Protein AF-A0A397DT66-F1 (afdb_monomer)

Radius of gyration: 10.69 Å; Cα contacts (8 Å, |Δi|>4): 45; chains: 1; bounding box: 25×25×24 Å

Sequence (62 aa):
MVTAFPGKLLAKHTMALVQLIRQTNHKEELFRCLSLKLVEAPPPAHDKLVFLNEVWSTITRL

Structure (mmCIF, N/CA/C/O backbone):
data_AF-A0A397DT66-F1
#
_entry.id   AF-A0A397DT66-F1
#
loop_
_atom_site.group_PDB
_atom_site.id
_atom_site.type_symbol
_atom_site.label_atom_id
_atom_site.label_alt_id
_atom_site.label_comp_id
_atom_site.label_asym_id
_atom_site.label_entity_id
_atom_site.label_seq_id
_atom_site.pdbx_PDB_ins_code
_atom_site.Cartn_x
_atom_site.Cartn_y
_atom_site.Cartn_z
_atom_site.occupancy
_atom_site.B_iso_or_equiv
_atom_site.auth_seq_id
_atom_site.auth_comp_id
_atom_site.auth_asym_id
_atom_site.auth_atom_id
_atom_site.pdbx_PDB_model_num
ATOM 1 N N . MET A 1 1 ? -2.010 -15.110 -0.308 1.00 51.84 1 MET A N 1
ATOM 2 C CA . MET A 1 1 ? -0.744 -14.649 0.303 1.00 51.84 1 MET A CA 1
ATOM 3 C C . MET A 1 1 ? -0.055 -13.671 -0.648 1.00 51.84 1 MET A C 1
ATOM 5 O O . MET A 1 1 ? 0.511 -14.102 -1.643 1.00 51.84 1 MET A O 1
ATOM 9 N N . VAL A 1 2 ? -0.126 -12.359 -0.384 1.00 55.62 2 VAL A N 1
ATOM 10 C CA . VAL A 1 2 ? 0.548 -11.307 -1.193 1.00 55.62 2 VAL A CA 1
ATOM 11 C C . VAL A 1 2 ? 2.069 -11.541 -1.276 1.00 55.62 2 VAL A C 1
ATOM 13 O O . VAL A 1 2 ? 2.724 -11.138 -2.231 1.00 55.62 2 VAL A O 1
ATOM 16 N N . THR A 1 3 ? 2.620 -12.286 -0.315 1.00 61.94 3 THR A N 1
ATOM 17 C CA . THR A 1 3 ? 4.027 -12.690 -0.225 1.00 61.94 3 THR A CA 1
ATOM 18 C C . THR A 1 3 ? 4.543 -13.510 -1.411 1.00 61.94 3 THR A C 1
ATOM 20 O O . THR A 1 3 ? 5.745 -13.452 -1.673 1.00 61.94 3 THR A O 1
ATOM 23 N N . ALA A 1 4 ? 3.664 -14.221 -2.128 1.00 68.06 4 ALA A N 1
ATOM 24 C CA . ALA A 1 4 ? 4.018 -15.066 -3.271 1.00 68.06 4 ALA A CA 1
ATOM 25 C C . ALA A 1 4 ? 4.199 -14.287 -4.588 1.00 68.06 4 ALA A C 1
ATOM 27 O O . ALA A 1 4 ? 4.752 -14.823 -5.546 1.00 68.06 4 ALA A O 1
ATOM 28 N N . PHE A 1 5 ? 3.744 -13.031 -4.653 1.00 69.44 5 PHE A N 1
ATOM 29 C CA . PHE A 1 5 ? 3.791 -12.243 -5.883 1.00 69.44 5 PHE A CA 1
ATOM 30 C C . PHE A 1 5 ? 5.078 -11.402 -5.978 1.00 69.44 5 PHE A C 1
ATOM 32 O O . PHE A 1 5 ? 5.477 -10.774 -4.991 1.00 69.44 5 PHE A O 1
ATOM 39 N N . PRO A 1 6 ? 5.727 -11.338 -7.158 1.00 74.69 6 PRO A N 1
ATOM 40 C CA . PRO A 1 6 ? 6.884 -10.476 -7.382 1.00 74.69 6 PRO A CA 1
ATOM 41 C C . PRO A 1 6 ? 6.522 -8.999 -7.196 1.00 74.69 6 PRO A C 1
ATOM 43 O O . PRO A 1 6 ? 5.571 -8.512 -7.814 1.00 74.69 6 PRO A O 1
ATOM 46 N N . GLY A 1 7 ? 7.328 -8.255 -6.430 1.00 74.25 7 GLY A N 1
ATOM 47 C CA . GLY A 1 7 ? 7.103 -6.823 -6.180 1.00 74.25 7 GLY A CA 1
ATOM 48 C C . GLY A 1 7 ? 6.944 -6.000 -7.466 1.00 74.25 7 GLY A C 1
ATOM 49 O O . GLY A 1 7 ? 6.084 -5.130 -7.544 1.00 74.25 7 GLY A O 1
ATOM 50 N N . LYS A 1 8 ? 7.688 -6.339 -8.529 1.00 76.88 8 LYS A N 1
ATOM 51 C CA . LYS A 1 8 ? 7.615 -5.659 -9.840 1.00 76.88 8 LYS A CA 1
ATOM 52 C C . LYS A 1 8 ? 6.250 -5.768 -10.525 1.00 76.88 8 LYS A C 1
ATOM 54 O O . LYS A 1 8 ? 5.865 -4.856 -11.252 1.00 76.88 8 LYS A O 1
ATOM 59 N N . LEU A 1 9 ? 5.536 -6.876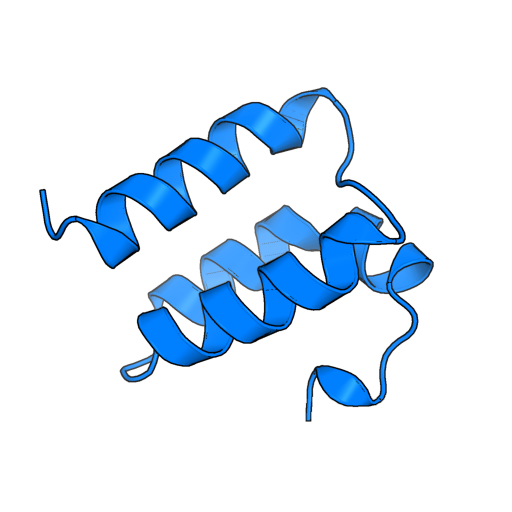 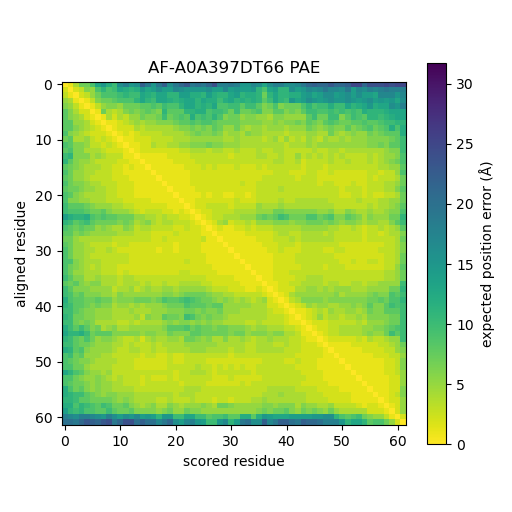-10.322 1.00 78.88 9 LEU A N 1
ATOM 60 C CA . LEU A 1 9 ? 4.182 -7.051 -10.853 1.00 78.88 9 LEU A CA 1
ATOM 61 C C . LEU A 1 9 ? 3.167 -6.321 -9.972 1.00 78.88 9 LEU A C 1
ATOM 63 O O . LEU A 1 9 ? 2.261 -5.676 -10.491 1.00 78.88 9 LEU A O 1
ATOM 67 N N . LEU A 1 10 ? 3.368 -6.349 -8.651 1.00 81.50 10 LEU A N 1
ATOM 68 C CA . LEU A 1 10 ? 2.519 -5.640 -7.693 1.00 81.50 10 LEU A CA 1
ATOM 69 C C . LEU A 1 10 ? 2.587 -4.117 -7.863 1.00 81.50 10 LEU A C 1
ATOM 71 O O . LEU A 1 10 ? 1.555 -3.459 -7.774 1.00 81.50 10 LEU A O 1
ATOM 75 N N . ALA A 1 11 ? 3.763 -3.567 -8.177 1.00 82.31 11 ALA A N 1
ATOM 76 C CA . ALA A 1 11 ? 3.982 -2.128 -8.313 1.00 82.31 11 ALA A CA 1
ATOM 77 C C . ALA A 1 11 ? 2.999 -1.460 -9.289 1.00 82.31 11 ALA A C 1
ATOM 79 O O . ALA A 1 11 ? 2.440 -0.411 -8.975 1.00 82.31 11 ALA A O 1
ATOM 80 N N . LYS A 1 12 ? 2.710 -2.101 -10.431 1.00 85.50 12 LYS A N 1
ATOM 81 C CA . LYS A 1 12 ? 1.760 -1.594 -11.441 1.00 85.50 12 LYS A CA 1
ATOM 82 C C . LYS A 1 12 ? 0.299 -1.625 -10.986 1.00 85.50 12 LYS A C 1
ATOM 84 O O . LYS A 1 12 ? -0.534 -0.941 -11.565 1.00 85.50 12 LYS A O 1
ATOM 89 N N . HIS A 1 13 ? -0.009 -2.428 -9.973 1.00 87.38 13 HIS A N 1
ATOM 90 C CA . HIS A 1 13 ? -1.356 -2.621 -9.444 1.00 87.38 13 HIS A CA 1
ATOM 91 C C . HIS A 1 13 ? -1.522 -2.031 -8.040 1.00 87.38 13 HIS A C 1
ATOM 93 O O . HIS A 1 13 ? -2.530 -2.291 -7.388 1.00 87.38 13 HIS A O 1
ATOM 99 N N . THR A 1 14 ? -0.566 -1.216 -7.581 1.00 86.31 14 THR A N 1
ATOM 100 C CA . THR A 1 14 ? -0.552 -0.647 -6.226 1.00 86.31 14 THR A CA 1
ATOM 101 C C . THR A 1 14 ? -1.869 0.034 -5.879 1.00 86.31 14 THR A C 1
ATOM 103 O O . THR A 1 14 ? -2.441 -0.266 -4.836 1.00 86.31 14 THR A O 1
ATOM 106 N N . MET A 1 15 ? -2.418 0.866 -6.767 1.00 88.62 15 MET A N 1
ATOM 107 C CA . 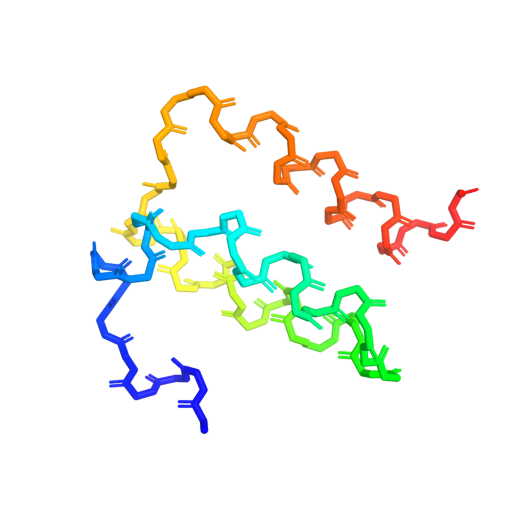MET A 1 15 ? -3.679 1.553 -6.481 1.00 88.62 15 MET A CA 1
ATOM 108 C C . MET A 1 15 ? -4.898 0.630 -6.454 1.00 88.62 15 MET A C 1
ATOM 110 O O . MET A 1 15 ? -5.768 0.801 -5.604 1.00 88.62 15 MET A 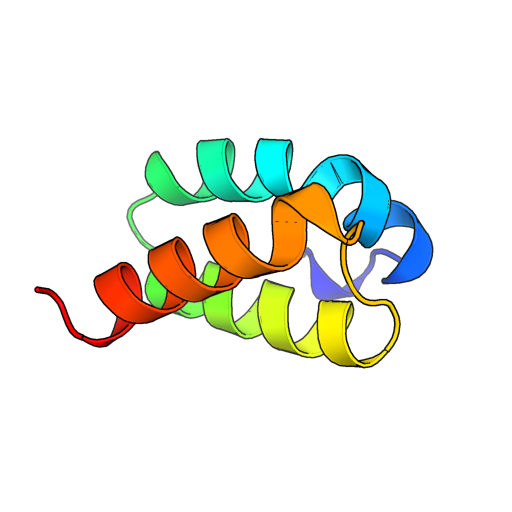O 1
ATOM 114 N N . ALA A 1 16 ? -4.947 -0.388 -7.314 1.00 90.06 16 ALA A N 1
ATOM 115 C CA . ALA A 1 16 ? -6.006 -1.396 -7.257 1.00 90.06 16 ALA A CA 1
ATOM 116 C C . ALA A 1 16 ? -5.944 -2.192 -5.940 1.00 90.06 16 ALA A C 1
ATOM 118 O O . ALA A 1 16 ? -6.971 -2.456 -5.318 1.00 90.06 16 ALA A O 1
ATOM 119 N N . LEU A 1 17 ? -4.732 -2.513 -5.475 1.00 89.00 17 LEU A N 1
ATOM 120 C CA . LEU A 1 17 ? -4.509 -3.175 -4.191 1.00 89.00 17 LEU A CA 1
ATOM 121 C C . LEU A 1 17 ? -4.898 -2.275 -3.015 1.00 89.00 17 LEU A C 1
ATOM 123 O O . LEU A 1 17 ? -5.552 -2.752 -2.099 1.00 89.00 17 LEU A O 1
ATOM 127 N N . VAL A 1 18 ? -4.571 -0.981 -3.051 1.00 89.69 18 VAL A N 1
ATOM 128 C CA . VAL A 1 18 ? -5.007 -0.005 -2.035 1.00 89.69 18 VAL A CA 1
ATOM 129 C C . VAL A 1 18 ? -6.534 0.024 -1.931 1.00 89.69 18 VAL A C 1
ATOM 131 O O . VAL A 1 18 ? -7.069 -0.083 -0.830 1.00 89.69 18 VAL A O 1
ATOM 134 N N . GLN A 1 19 ? -7.245 0.106 -3.063 1.00 90.38 19 GLN A N 1
ATOM 135 C CA . GLN A 1 19 ? -8.714 0.107 -3.084 1.00 90.38 19 GLN A CA 1
ATOM 136 C C . GLN A 1 19 ? -9.302 -1.183 -2.498 1.00 90.38 19 GLN A C 1
ATOM 138 O O . GLN A 1 19 ? -10.241 -1.125 -1.706 1.00 90.38 19 GLN A O 1
ATOM 143 N N . LEU A 1 20 ? -8.713 -2.339 -2.820 1.00 89.88 20 LEU A N 1
ATOM 144 C CA . LEU A 1 20 ? -9.110 -3.622 -2.237 1.00 89.88 20 LEU A CA 1
ATOM 145 C C . LEU A 1 20 ? -8.847 -3.666 -0.729 1.00 89.88 20 LEU A C 1
ATOM 147 O O . LEU A 1 20 ? -9.735 -4.030 0.035 1.00 89.88 20 LEU A O 1
ATOM 151 N N . ILE A 1 21 ? -7.660 -3.251 -0.278 1.00 90.56 21 ILE A N 1
ATOM 152 C CA . ILE A 1 21 ? -7.292 -3.251 1.143 1.00 90.56 21 ILE A CA 1
ATOM 153 C C . ILE A 1 21 ? -8.250 -2.363 1.944 1.00 90.56 21 ILE A C 1
ATOM 155 O O . ILE A 1 21 ? -8.692 -2.770 3.020 1.00 90.56 21 ILE A O 1
ATOM 159 N N . ARG A 1 22 ? -8.659 -1.203 1.409 1.00 87.44 22 ARG A N 1
ATOM 160 C CA . ARG A 1 22 ? -9.631 -0.296 2.049 1.00 87.44 22 ARG A CA 1
ATOM 161 C C . ARG A 1 22 ? -10.981 -0.952 2.359 1.00 87.44 22 ARG A C 1
ATOM 163 O O . ARG A 1 22 ? -11.648 -0.506 3.293 1.00 87.44 22 ARG A O 1
ATOM 170 N N . GLN A 1 23 ? -11.358 -1.995 1.625 1.00 90.12 23 GLN A N 1
ATOM 171 C CA . GLN A 1 23 ? -12.607 -2.743 1.808 1.00 90.12 23 GLN A CA 1
ATOM 172 C C . GLN A 1 23 ? -12.477 -3.913 2.800 1.00 90.12 23 GLN A C 1
ATOM 174 O O . GLN A 1 23 ? -13.457 -4.603 3.066 1.00 90.12 23 GLN A O 1
ATOM 179 N N . THR A 1 24 ? -11.288 -4.148 3.362 1.00 88.75 24 THR A N 1
ATOM 180 C CA . THR A 1 24 ? -11.036 -5.250 4.305 1.00 88.75 24 THR A CA 1
ATOM 181 C C . THR A 1 24 ? -11.004 -4.787 5.762 1.00 88.75 24 THR A C 1
ATOM 183 O O . THR A 1 24 ? -10.764 -3.616 6.056 1.00 88.75 24 THR A O 1
ATOM 186 N N . ASN A 1 25 ? -11.173 -5.737 6.686 1.00 87.69 25 ASN A N 1
ATOM 187 C CA . ASN A 1 25 ? -11.042 -5.497 8.128 1.00 87.69 25 ASN A CA 1
ATOM 188 C C . ASN A 1 25 ? -9.579 -5.513 8.617 1.00 87.69 25 ASN A C 1
ATOM 190 O O . ASN A 1 25 ? -9.287 -4.988 9.685 1.00 87.69 25 ASN A O 1
ATOM 194 N N . HIS A 1 26 ? -8.647 -6.069 7.835 1.00 85.44 26 HIS A N 1
ATOM 195 C CA . HIS A 1 26 ? -7.243 -6.286 8.223 1.00 85.44 26 HIS A CA 1
ATOM 196 C C . HIS A 1 26 ? -6.285 -5.321 7.504 1.00 85.44 26 HIS A C 1
ATOM 198 O O . HIS A 1 26 ? -5.233 -5.714 6.998 1.00 85.44 26 HIS A O 1
ATOM 204 N N . LYS A 1 27 ? -6.668 -4.041 7.425 1.00 89.81 27 LYS A N 1
ATOM 205 C CA . LYS A 1 27 ? -5.974 -3.029 6.609 1.00 89.81 27 LYS A CA 1
ATOM 206 C C . LYS A 1 27 ? -4.510 -2.852 7.002 1.00 89.81 27 LYS A C 1
ATOM 208 O O . LYS A 1 27 ? -3.642 -2.850 6.135 1.00 89.81 27 LYS A O 1
ATOM 213 N N . GLU A 1 28 ? -4.242 -2.735 8.302 1.00 88.69 28 GLU A N 1
ATOM 214 C CA . GLU A 1 28 ? -2.902 -2.483 8.848 1.00 88.69 28 GLU A CA 1
ATOM 215 C C . GLU A 1 28 ? -1.906 -3.588 8.449 1.00 88.69 28 GLU A C 1
ATOM 217 O O . GLU A 1 28 ? -0.811 -3.304 7.960 1.00 88.69 28 GLU A O 1
ATOM 222 N N . GLU A 1 29 ? -2.304 -4.857 8.586 1.00 88.69 29 GLU A N 1
ATOM 223 C CA . GLU A 1 29 ? -1.468 -6.008 8.231 1.00 88.69 29 GLU A CA 1
ATOM 224 C C . GLU A 1 29 ? -1.215 -6.078 6.720 1.00 88.69 29 GLU A C 1
ATOM 226 O O . GLU A 1 29 ? -0.075 -6.245 6.278 1.00 88.69 29 GLU A O 1
ATOM 231 N N . LEU A 1 30 ? -2.258 -5.876 5.910 1.00 89.12 30 LEU A N 1
ATOM 232 C CA . LEU A 1 30 ? -2.147 -5.921 4.453 1.00 89.12 30 LEU A CA 1
ATOM 233 C C . LEU A 1 30 ? -1.292 -4.777 3.900 1.00 89.12 30 LEU A C 1
ATOM 235 O O . LEU A 1 30 ? -0.457 -5.015 3.023 1.00 89.12 30 LEU A O 1
ATOM 239 N N . PHE A 1 31 ? -1.436 -3.559 4.429 1.00 90.50 31 PHE A N 1
ATOM 240 C CA . PHE A 1 31 ? -0.571 -2.440 4.057 1.00 90.50 31 PHE A CA 1
ATOM 241 C C . PHE A 1 31 ? 0.873 -2.653 4.502 1.00 90.50 31 PHE A C 1
ATOM 243 O O . PHE A 1 31 ? 1.783 -2.325 3.738 1.00 90.50 31 PHE A O 1
ATOM 250 N N . ARG A 1 32 ? 1.117 -3.253 5.675 1.00 88.19 32 ARG A N 1
ATOM 251 C CA . ARG A 1 32 ? 2.473 -3.634 6.098 1.00 88.19 32 ARG A CA 1
ATOM 252 C C . ARG A 1 32 ? 3.090 -4.642 5.123 1.00 88.19 32 ARG A C 1
ATOM 254 O O . AR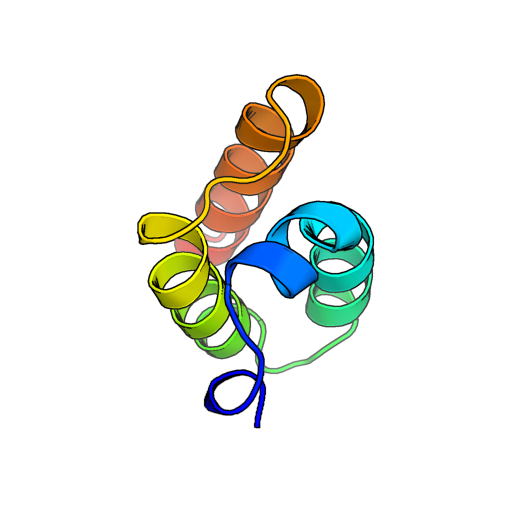G A 1 32 ? 4.209 -4.425 4.661 1.00 88.19 32 ARG A O 1
ATOM 261 N N . CYS A 1 33 ? 2.365 -5.698 4.749 1.00 87.38 33 CYS A N 1
ATOM 262 C CA . CYS A 1 33 ? 2.839 -6.680 3.769 1.00 87.38 33 CYS A CA 1
ATOM 263 C C . CYS A 1 33 ? 3.110 -6.062 2.391 1.00 87.38 33 CYS A C 1
ATOM 265 O O . CYS A 1 33 ? 4.136 -6.358 1.776 1.00 87.38 33 CYS A O 1
ATOM 267 N N . LEU A 1 34 ? 2.209 -5.204 1.905 1.00 87.25 34 LEU A N 1
ATOM 268 C CA . LEU A 1 34 ? 2.361 -4.536 0.614 1.00 87.25 34 LEU A CA 1
ATOM 269 C C . LEU A 1 34 ? 3.560 -3.580 0.621 1.00 87.25 34 LEU A C 1
ATOM 271 O O . LEU A 1 34 ? 4.356 -3.593 -0.315 1.00 87.25 34 LEU A O 1
ATOM 275 N N . SER A 1 35 ? 3.741 -2.821 1.704 1.00 88.12 35 SER A N 1
ATOM 276 C CA . SER A 1 35 ? 4.875 -1.906 1.871 1.00 88.12 35 SER A CA 1
ATOM 277 C C . SER A 1 35 ? 6.208 -2.649 1.794 1.00 88.12 35 SER A C 1
ATOM 279 O O . SER A 1 35 ? 7.081 -2.238 1.039 1.00 88.12 35 SER A O 1
ATOM 281 N N . LEU A 1 36 ? 6.343 -3.790 2.483 1.00 86.56 36 LEU A N 1
ATOM 282 C CA . LEU A 1 36 ? 7.560 -4.612 2.434 1.00 86.56 36 LEU A CA 1
ATOM 283 C C . LEU A 1 36 ? 7.900 -5.080 1.011 1.00 86.56 36 LEU A C 1
ATOM 285 O O . LEU A 1 36 ? 9.066 -5.087 0.631 1.00 86.56 36 LEU A O 1
ATOM 289 N N . LYS A 1 37 ? 6.895 -5.433 0.200 1.00 82.62 37 LYS A N 1
ATOM 290 C CA . LYS A 1 37 ? 7.104 -5.856 -1.196 1.00 82.62 37 LYS A CA 1
ATOM 291 C C . LYS A 1 37 ? 7.415 -4.700 -2.145 1.00 82.62 37 LYS A C 1
ATOM 293 O O . LYS A 1 37 ? 8.142 -4.893 -3.117 1.00 82.62 37 LYS A O 1
ATOM 298 N N . LEU A 1 38 ? 6.876 -3.515 -1.877 1.00 81.75 38 LEU A N 1
ATOM 299 C CA . LEU A 1 38 ? 7.092 -2.327 -2.703 1.00 81.75 38 LEU A CA 1
ATOM 300 C C . LEU A 1 38 ? 8.422 -1.617 -2.409 1.00 81.75 38 LEU A C 1
ATOM 302 O O . LEU A 1 38 ? 8.867 -0.822 -3.231 1.00 81.75 38 LEU A O 1
ATOM 306 N N . VAL A 1 39 ? 9.102 -1.929 -1.300 1.00 79.81 39 VAL A N 1
ATOM 307 C CA . VAL A 1 39 ? 10.489 -1.477 -1.062 1.00 79.81 39 VAL A CA 1
ATOM 308 C C . VAL A 1 39 ? 11.425 -1.984 -2.166 1.00 79.81 39 VAL A C 1
ATOM 310 O O . VAL A 1 39 ? 12.260 -1.233 -2.662 1.00 79.81 39 VAL A O 1
ATOM 313 N N . GLU A 1 40 ? 11.252 -3.234 -2.601 1.00 77.69 40 GLU A N 1
ATOM 314 C CA . GLU A 1 40 ? 12.059 -3.854 -3.666 1.00 77.69 40 GLU A CA 1
ATOM 315 C C . GLU A 1 40 ? 11.658 -3.382 -5.075 1.00 77.69 40 GLU A C 1
ATOM 317 O O . GLU A 1 40 ? 12.427 -3.495 -6.033 1.00 77.69 40 GLU A O 1
ATOM 322 N N . ALA A 1 41 ? 10.432 -2.880 -5.219 1.00 82.75 41 ALA A N 1
ATOM 323 C CA . ALA A 1 41 ? 9.856 -2.446 -6.482 1.00 82.75 41 ALA A CA 1
ATOM 324 C C . ALA A 1 41 ? 8.833 -1.331 -6.222 1.00 82.75 41 ALA A C 1
ATOM 326 O O . ALA A 1 41 ? 7.653 -1.616 -5.997 1.00 82.75 41 ALA A O 1
ATOM 327 N N . PRO A 1 42 ? 9.269 -0.063 -6.232 1.00 80.69 42 PRO A N 1
ATOM 328 C CA . PRO A 1 42 ? 8.411 1.036 -5.831 1.00 80.69 42 PRO A CA 1
ATOM 329 C C . PRO A 1 42 ? 7.265 1.256 -6.829 1.00 80.69 42 PRO A C 1
ATOM 331 O O . PRO A 1 42 ? 7.443 1.026 -8.030 1.00 80.69 42 PRO A O 1
ATOM 334 N N . PRO A 1 43 ? 6.107 1.755 -6.360 1.00 83.88 43 PRO A N 1
ATOM 335 C CA . PRO A 1 43 ? 5.007 2.124 -7.239 1.00 83.88 43 PRO A CA 1
ATOM 336 C C . PRO A 1 43 ? 5.405 3.227 -8.236 1.00 83.88 43 PRO A C 1
ATOM 338 O O . PRO A 1 43 ? 6.388 3.951 -8.008 1.00 83.88 43 PRO A O 1
ATOM 341 N N . PRO A 1 44 ? 4.641 3.389 -9.334 1.00 85.88 44 PRO A N 1
ATOM 342 C CA . PRO A 1 44 ? 4.783 4.508 -10.261 1.00 85.88 44 PRO A CA 1
ATOM 343 C C . PRO A 1 44 ? 4.832 5.857 -9.537 1.00 85.88 44 PRO A C 1
ATOM 345 O O . PRO A 1 44 ? 4.180 6.050 -8.514 1.00 85.88 44 PRO A O 1
ATOM 348 N N . ALA A 1 45 ? 5.596 6.816 -10.069 1.00 83.62 45 ALA A N 1
ATOM 349 C CA . ALA A 1 45 ? 5.857 8.090 -9.390 1.00 83.62 45 ALA A CA 1
ATOM 350 C C . ALA A 1 45 ? 4.581 8.861 -8.993 1.00 83.62 45 ALA A C 1
ATOM 352 O O . ALA A 1 45 ? 4.553 9.457 -7.920 1.00 83.62 45 ALA A O 1
ATOM 353 N N . HIS A 1 46 ? 3.531 8.800 -9.817 1.00 83.06 46 HIS A N 1
ATOM 354 C CA . HIS A 1 46 ? 2.242 9.445 -9.552 1.00 83.06 46 HIS A CA 1
ATOM 355 C C . HIS A 1 46 ? 1.436 8.766 -8.430 1.00 83.06 46 HIS A C 1
ATOM 357 O O . HIS A 1 46 ? 0.665 9.436 -7.750 1.00 83.06 46 HIS A O 1
ATOM 363 N N . ASP A 1 47 ? 1.667 7.476 -8.175 1.00 84.69 47 ASP A N 1
ATOM 364 C CA . ASP A 1 47 ? 0.959 6.698 -7.150 1.00 84.69 47 ASP A CA 1
ATOM 365 C C . ASP A 1 47 ? 1.678 6.706 -5.795 1.00 84.69 47 ASP A C 1
ATOM 367 O O . ASP A 1 47 ? 1.071 6.412 -4.766 1.00 84.69 47 ASP A O 1
ATOM 371 N N . LYS A 1 48 ? 2.975 7.049 -5.761 1.00 86.06 48 LYS A N 1
ATOM 372 C CA . LYS A 1 48 ? 3.798 7.004 -4.538 1.00 86.06 48 LYS A CA 1
ATOM 373 C C . LYS A 1 48 ? 3.222 7.843 -3.404 1.00 86.06 48 LYS A C 1
ATOM 375 O O . LYS A 1 48 ? 3.117 7.355 -2.284 1.00 86.06 48 LYS A O 1
ATOM 380 N N . LEU A 1 49 ? 2.873 9.099 -3.686 1.00 87.44 49 LEU A N 1
ATOM 381 C CA . LEU A 1 49 ? 2.357 10.014 -2.666 1.00 87.44 49 LEU A CA 1
ATOM 382 C C . LEU A 1 49 ? 0.982 9.571 -2.164 1.00 87.44 49 LEU A C 1
ATOM 384 O O . LEU A 1 49 ? 0.733 9.610 -0.963 1.00 87.44 49 LEU A O 1
ATOM 388 N N . VAL A 1 50 ? 0.125 9.092 -3.068 1.00 88.75 50 VAL A N 1
ATOM 389 C CA . VAL A 1 50 ? -1.204 8.577 -2.717 1.00 88.75 50 VAL A CA 1
ATOM 390 C C . VAL A 1 50 ? -1.078 7.343 -1.826 1.00 88.75 50 VAL A C 1
ATOM 392 O O . VAL A 1 50 ? -1.702 7.285 -0.770 1.00 88.75 50 VAL A O 1
ATOM 395 N N . PHE A 1 51 ? -0.215 6.395 -2.199 1.00 90.12 51 PHE A N 1
ATOM 396 C CA . PHE A 1 51 ? 0.063 5.203 -1.402 1.00 90.12 51 PHE A CA 1
ATOM 397 C C . PHE A 1 51 ? 0.608 5.551 -0.012 1.00 90.12 51 PHE A C 1
ATOM 399 O O . PHE A 1 51 ? 0.114 5.030 0.985 1.00 90.12 51 PHE A O 1
ATOM 406 N N . LEU A 1 52 ? 1.594 6.451 0.07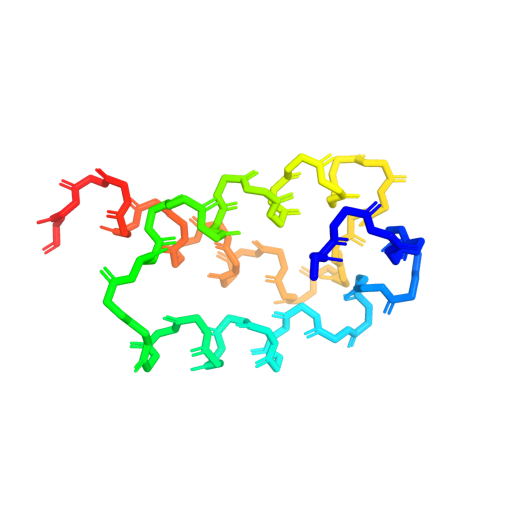1 1.00 89.31 52 LEU A N 1
ATOM 407 C CA . LEU A 1 52 ? 2.158 6.883 1.351 1.00 89.31 52 LEU A CA 1
ATOM 408 C C . LEU A 1 52 ? 1.107 7.548 2.242 1.00 89.31 52 LEU A C 1
ATOM 410 O O . LEU A 1 52 ? 1.070 7.261 3.434 1.00 89.31 52 LEU A O 1
ATOM 414 N N . ASN A 1 53 ? 0.240 8.386 1.672 1.00 89.75 53 ASN A N 1
ATOM 415 C CA . ASN A 1 53 ? -0.826 9.043 2.422 1.00 89.75 53 ASN A CA 1
ATOM 416 C C . ASN A 1 53 ? -1.852 8.032 2.966 1.00 89.75 53 ASN A C 1
ATOM 418 O O . ASN A 1 53 ? -2.248 8.114 4.125 1.00 89.75 53 ASN A O 1
ATOM 422 N N . GLU A 1 54 ? -2.232 7.038 2.161 1.00 89.94 54 GLU A N 1
ATOM 423 C CA . GLU A 1 54 ? -3.161 5.971 2.561 1.00 89.94 54 GLU A CA 1
ATOM 424 C C . GLU A 1 54 ? -2.576 5.074 3.661 1.00 89.94 54 GLU A C 1
ATOM 426 O O . GLU A 1 54 ? -3.244 4.779 4.655 1.00 89.94 54 GLU A O 1
ATOM 431 N N . VAL A 1 55 ? -1.305 4.680 3.529 1.00 89.00 55 VAL A N 1
ATOM 432 C CA . VAL A 1 55 ? -0.595 3.913 4.564 1.00 89.00 55 VAL A CA 1
ATOM 433 C C . VAL A 1 55 ? -0.470 4.735 5.845 1.00 89.00 55 VAL A C 1
ATOM 435 O O . VAL A 1 55 ? -0.737 4.219 6.929 1.00 89.00 55 VAL A O 1
ATOM 438 N N . TRP A 1 56 ? -0.107 6.014 5.730 1.00 87.00 56 TRP A N 1
ATOM 439 C CA . T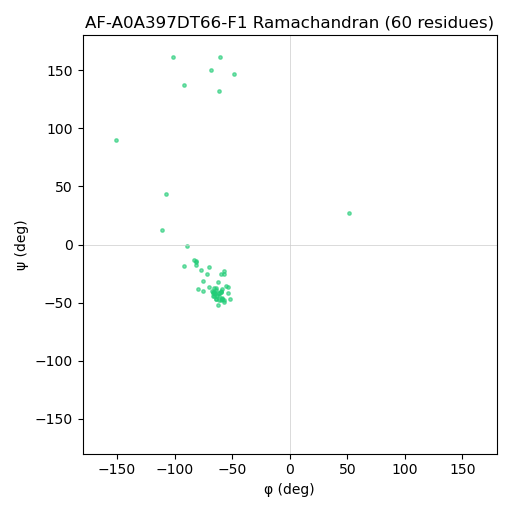RP A 1 56 ? 0.032 6.910 6.871 1.00 87.00 56 TRP A CA 1
ATOM 440 C C . TRP A 1 56 ? -1.290 7.097 7.616 1.00 87.00 56 TRP A C 1
ATOM 442 O O . TRP A 1 56 ? -1.325 6.855 8.821 1.00 87.00 56 TRP A O 1
ATOM 452 N N . SER A 1 57 ? -2.383 7.451 6.930 1.00 87.12 57 SER A N 1
ATOM 453 C CA . SER A 1 57 ? -3.714 7.587 7.550 1.00 87.12 57 SER A CA 1
ATOM 454 C C . SER A 1 57 ? -4.175 6.268 8.175 1.00 87.12 57 SER A C 1
ATOM 456 O O . SER A 1 57 ? -4.637 6.255 9.314 1.00 87.12 57 SER A O 1
ATOM 458 N N . THR A 1 58 ? -3.938 5.130 7.511 1.00 85.94 58 THR A N 1
ATOM 459 C 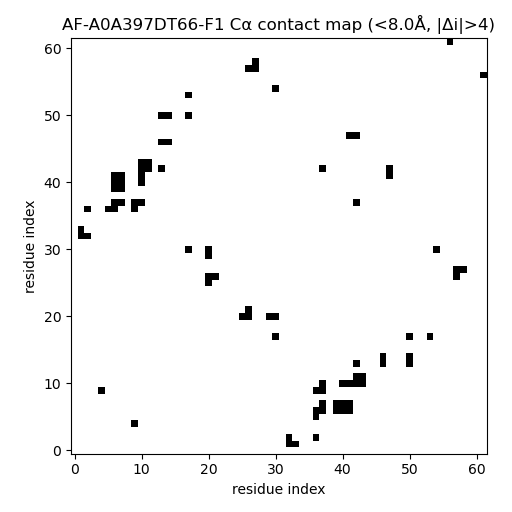CA . THR A 1 58 ? -4.329 3.824 8.063 1.00 85.94 58 THR A CA 1
ATOM 460 C C . THR A 1 58 ? -3.556 3.461 9.335 1.00 85.94 58 THR A C 1
ATOM 462 O O . THR A 1 58 ? -4.151 2.939 10.275 1.00 85.94 58 THR A O 1
ATOM 465 N N . ILE A 1 59 ? -2.246 3.730 9.391 1.00 81.31 59 ILE A N 1
ATOM 466 C CA . ILE A 1 59 ? -1.410 3.415 10.564 1.00 81.31 59 ILE A CA 1
ATOM 467 C C . ILE A 1 59 ? -1.664 4.399 11.709 1.00 81.31 59 ILE A C 1
ATOM 469 O O . ILE A 1 59 ? -1.695 3.999 12.871 1.00 81.31 59 ILE A O 1
ATOM 473 N N . THR A 1 60 ? -1.827 5.684 11.397 1.00 80.62 60 THR A N 1
ATOM 474 C CA . THR A 1 60 ? -2.001 6.733 12.412 1.00 80.62 60 THR A CA 1
ATOM 475 C C . THR A 1 60 ? -3.438 6.862 12.911 1.00 80.62 60 THR A C 1
ATOM 477 O O . THR A 1 60 ? -3.645 7.487 13.948 1.00 80.62 60 THR A O 1
ATOM 480 N N . ARG A 1 61 ? -4.415 6.245 12.226 1.00 67.94 61 ARG A N 1
ATOM 481 C CA . ARG A 1 61 ? -5.859 6.350 12.515 1.00 67.94 61 ARG A CA 1
ATOM 482 C C . ARG A 1 61 ? -6.361 7.800 12.630 1.00 67.94 61 ARG A C 1
ATOM 484 O O . ARG A 1 61 ? -7.331 8.045 13.345 1.00 67.94 61 ARG A O 1
ATOM 491 N N . LEU A 1 62 ? -5.687 8.733 11.952 1.00 54.25 62 LEU A N 1
ATOM 492 C CA . LEU A 1 62 ? -6.196 10.079 11.671 1.00 54.25 62 LEU A CA 1
ATOM 493 C C . LEU A 1 62 ? -7.382 9.977 10.710 1.00 54.25 62 LEU A C 1
ATOM 495 O O . LEU A 1 62 ? -8.406 10.631 10.998 1.00 54.25 62 LEU A O 1
#

Foldseek 3Di:
DC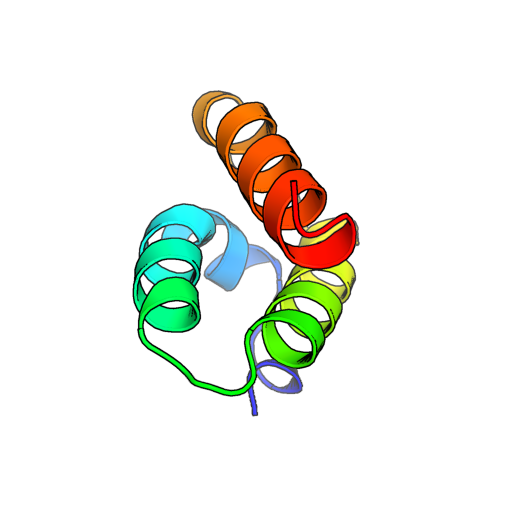VPDQLQVVQACVVVQLVVLVPDPPNLVSLVVNVVRCVVPPHDPVCRVVSVVSNCCVVVVD

Secondary structure (DSSP, 8-state):
-GGGS-HHHHHTTHHHHHHHHHTSS-HHHHHHHHHHHHHSSPPPHHHHHHHHHHHHHHHHT-

Mean predicted aligned error: 5.07 Å

Solvent-accessible surface area (backbone atoms only — not comparable to full-atom values): 3649 Å² total; per-residue (Å²): 116,80,84,77,56,59,28,71,66,47,20,82,40,44,67,63,49,50,59,55,39,74,75,48,94,59,39,64,62,53,49,51,55,51,50,64,38,30,72,83,18,62,46,54,81,87,49,42,63,57,51,51,50,53,51,47,41,61,72,68,70,113

Organism: Aphanomyces astaci (NCBI:txid112090)

pLDDT: mean 83.02, std 8.99, range [51.84, 90.56]